Protein AF-A0A817VEC4-F1 (afdb_monomer_lite)

Foldseek 3Di:
DWFQFDVVRAIADCDQVVCCVVPVGRHHHDDPPTDTDDDDDDPDPPVPPPPPPPPPDDDPVVVVVVVVVVVVVVVVPDDDDDDDDDDDDDDD

Sequence (92 aa):
MPFFVHQYSCWSSISPKYTHHLTGLNCRQLECGDLIIAIIEKKIDQSKINIQPNYSQRSPTKCLVERYMNEKISSSKDNIMSKNKRFKIYNE

Radius of gyration: 30.84 Å; chains: 1; bounding box: 53×23×79 Å

pLDDT: mean 72.56, std 22.84, range [36.81, 98.19]

Structure (mmCIF, N/CA/C/O backbone):
data_AF-A0A817VEC4-F1
#
_entry.id   AF-A0A817VEC4-F1
#
loop_
_atom_site.group_PDB
_atom_site.id
_atom_site.type_symbol
_atom_site.label_atom_id
_atom_site.label_alt_id
_atom_site.label_comp_id
_atom_site.label_asym_id
_atom_site.label_entity_id
_atom_site.label_seq_id
_atom_site.pdbx_PDB_ins_code
_atom_site.Cartn_x
_atom_site.Cartn_y
_atom_site.Cartn_z
_atom_site.occupancy
_atom_site.B_iso_or_equiv
_atom_site.auth_seq_id
_atom_site.auth_comp_id
_atom_site.auth_asym_id
_atom_site.auth_atom_id
_atom_site.pdbx_PDB_model_num
ATOM 1 N N . MET A 1 1 ? 1.583 7.519 -6.501 1.00 85.00 1 MET A N 1
ATOM 2 C CA . MET A 1 1 ? 0.814 7.556 -5.235 1.00 85.00 1 MET A CA 1
ATOM 3 C C . MET A 1 1 ? 0.989 6.203 -4.547 1.00 85.00 1 MET A C 1
ATOM 5 O O . MET A 1 1 ? 0.685 5.199 -5.191 1.00 85.00 1 MET A O 1
ATOM 9 N N . PRO A 1 2 ? 1.595 6.153 -3.347 1.00 96.44 2 PRO A N 1
ATOM 10 C CA . PRO A 1 2 ? 1.817 4.920 -2.585 1.00 96.44 2 PRO A CA 1
ATOM 11 C C . PRO A 1 2 ? 0.586 4.526 -1.751 1.00 96.44 2 PRO A C 1
ATOM 13 O O . PRO A 1 2 ? -0.128 5.393 -1.253 1.00 96.44 2 PRO A O 1
ATOM 16 N N . PHE A 1 3 ? 0.379 3.224 -1.559 1.00 97.56 3 PHE A N 1
ATOM 17 C CA . PHE A 1 3 ? -0.666 2.629 -0.721 1.00 97.56 3 PHE A CA 1
ATOM 18 C C . PHE A 1 3 ? -0.048 1.579 0.200 1.00 97.56 3 PHE A C 1
ATOM 20 O O . PHE A 1 3 ? 0.882 0.889 -0.213 1.00 97.56 3 PHE A O 1
ATOM 27 N N . PHE A 1 4 ? -0.542 1.435 1.429 1.00 97.38 4 PHE A N 1
ATOM 28 C CA . PHE A 1 4 ? -0.089 0.364 2.318 1.00 97.38 4 PHE A CA 1
ATOM 29 C C . PHE A 1 4 ? -0.987 -0.862 2.136 1.00 97.38 4 PHE A C 1
ATOM 31 O O . PHE A 1 4 ? -2.190 -0.783 2.395 1.00 97.38 4 PHE A O 1
ATOM 38 N N . VAL A 1 5 ? -0.420 -1.972 1.661 1.00 97.62 5 VAL A N 1
ATOM 39 C CA . VAL A 1 5 ? -1.169 -3.195 1.333 1.00 97.62 5 VAL A CA 1
ATOM 40 C C . VAL A 1 5 ? -1.040 -4.209 2.466 1.00 97.62 5 VAL A C 1
ATOM 42 O O . VAL A 1 5 ? 0.067 -4.560 2.875 1.00 97.62 5 VAL A O 1
ATOM 45 N N . HIS A 1 6 ? -2.181 -4.689 2.966 1.00 96.44 6 HIS A N 1
ATOM 46 C CA . HIS A 1 6 ? -2.270 -5.553 4.141 1.00 96.44 6 HIS A CA 1
ATOM 47 C C . HIS A 1 6 ? -1.573 -6.899 3.945 1.00 96.44 6 HIS A C 1
ATOM 49 O O . HIS A 1 6 ? -0.802 -7.309 4.805 1.00 96.44 6 HIS A O 1
ATOM 55 N N . GLN A 1 7 ? -1.815 -7.574 2.815 1.00 95.94 7 GLN A N 1
ATOM 56 C CA . GLN A 1 7 ? -1.322 -8.936 2.575 1.00 95.94 7 GLN A CA 1
ATOM 57 C C . GLN A 1 7 ? 0.208 -9.022 2.577 1.00 95.94 7 GLN A C 1
ATOM 59 O O . GLN A 1 7 ? 0.775 -10.058 2.917 1.00 95.94 7 GLN A O 1
ATOM 64 N N . TYR A 1 8 ? 0.875 -7.937 2.185 1.00 94.75 8 TYR A N 1
ATOM 65 C CA . TYR A 1 8 ? 2.328 -7.881 2.049 1.00 94.75 8 TYR A CA 1
ATOM 66 C C . TYR A 1 8 ? 3.007 -7.075 3.153 1.00 94.75 8 TYR A C 1
ATOM 68 O O . TYR A 1 8 ? 4.235 -7.060 3.210 1.00 94.75 8 TYR A O 1
ATOM 76 N N . SER A 1 9 ? 2.231 -6.388 3.999 1.00 94.56 9 SER A N 1
ATOM 77 C CA . SER A 1 9 ? 2.732 -5.469 5.025 1.00 94.56 9 SER A CA 1
ATOM 78 C C . SER A 1 9 ? 3.769 -4.479 4.477 1.00 94.56 9 SER A C 1
ATOM 80 O O . SER A 1 9 ? 4.785 -4.204 5.116 1.00 94.56 9 SER A O 1
ATOM 82 N N . CYS A 1 10 ? 3.541 -3.964 3.265 1.00 96.69 10 CYS A N 1
ATOM 83 C CA . CYS A 1 10 ? 4.476 -3.074 2.583 1.00 96.69 10 CYS A CA 1
ATOM 84 C C . CYS A 1 10 ? 3.767 -1.982 1.775 1.00 96.69 10 CYS A C 1
ATOM 86 O O . CYS A 1 10 ? 2.563 -2.040 1.516 1.00 96.69 10 CYS A O 1
ATOM 88 N N . TRP A 1 11 ? 4.544 -0.988 1.342 1.00 97.75 11 TRP A N 1
ATOM 89 C CA . TRP A 1 11 ? 4.087 0.014 0.385 1.00 97.75 11 TRP A CA 1
ATOM 90 C C . TRP A 1 11 ? 3.987 -0.589 -1.021 1.00 97.75 11 TRP A C 1
ATOM 92 O O . TRP A 1 11 ? 4.898 -1.287 -1.472 1.00 97.75 11 TRP A O 1
ATOM 102 N N . SER A 1 12 ? 2.911 -0.271 -1.732 1.00 98.19 12 SER A N 1
ATOM 103 C CA . SER A 1 12 ? 2.689 -0.620 -3.135 1.00 98.19 12 SER A CA 1
ATOM 104 C C . SER A 1 12 ? 2.278 0.610 -3.939 1.00 98.19 12 SER A C 1
ATOM 106 O O . SER A 1 12 ? 1.691 1.558 -3.416 1.00 98.19 12 SER A O 1
ATOM 108 N N . SER A 1 13 ? 2.593 0.623 -5.232 1.00 98.12 13 SER A N 1
ATOM 109 C CA . SER A 1 13 ? 2.172 1.684 -6.143 1.00 98.12 13 SER A CA 1
ATOM 110 C C . SER A 1 13 ? 1.977 1.169 -7.564 1.00 98.12 13 SER A C 1
ATOM 112 O O . SER A 1 13 ? 2.659 0.247 -7.997 1.00 98.12 13 SER A O 1
ATOM 114 N N . ILE A 1 14 ? 1.087 1.820 -8.318 1.00 97.62 14 ILE A N 1
ATOM 115 C CA . ILE A 1 14 ? 0.878 1.561 -9.752 1.00 97.62 14 ILE A CA 1
ATOM 116 C C . ILE A 1 14 ? 2.157 1.843 -10.559 1.00 97.62 14 ILE A C 1
ATOM 118 O O . ILE A 1 14 ? 2.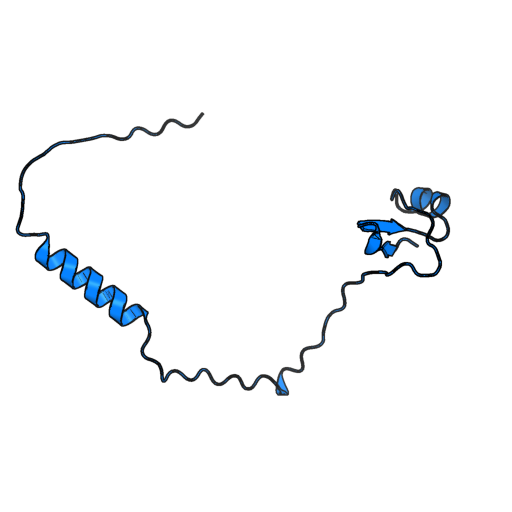407 1.191 -11.567 1.00 97.62 14 ILE A O 1
ATOM 122 N N . SER A 1 15 ? 2.985 2.795 -10.112 1.00 97.62 15 SER A N 1
ATOM 123 C CA . SER A 1 15 ? 4.296 3.070 -10.709 1.00 97.62 15 SER A CA 1
ATOM 124 C C . SER A 1 15 ? 5.361 3.171 -9.613 1.00 97.62 15 SER A C 1
ATOM 126 O O . SER A 1 15 ? 5.591 4.260 -9.070 1.00 97.62 15 SER A O 1
ATOM 128 N N . PRO A 1 16 ? 5.998 2.042 -9.242 1.00 97.69 16 PRO A N 1
ATOM 129 C CA . PRO A 1 16 ? 6.975 1.991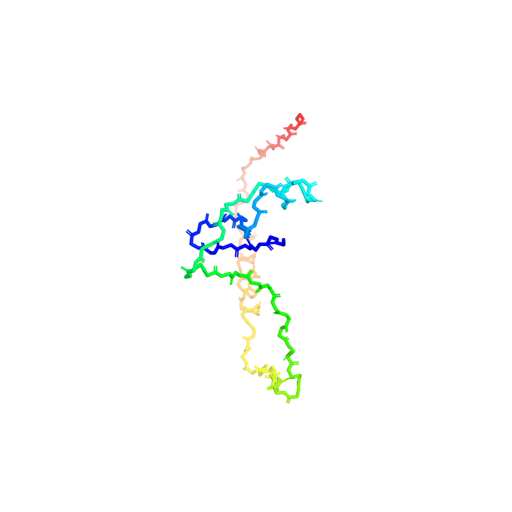 -8.157 1.00 97.69 16 PRO A CA 1
ATOM 130 C C . PRO A 1 16 ? 8.187 2.887 -8.391 1.00 97.69 16 PRO A C 1
ATOM 132 O O . PRO A 1 16 ? 8.573 3.630 -7.496 1.00 97.69 16 PRO A O 1
ATOM 135 N N . LYS A 1 17 ? 8.743 2.882 -9.611 1.00 97.81 17 LYS A N 1
ATOM 136 C CA . LYS A 1 17 ? 9.912 3.705 -9.968 1.00 97.81 17 LYS A CA 1
ATOM 137 C C . LYS A 1 17 ? 9.613 5.198 -9.844 1.00 97.81 17 LYS A C 1
ATOM 139 O O . LYS A 1 17 ? 10.383 5.933 -9.235 1.00 97.81 17 LYS A O 1
ATOM 144 N N . TYR A 1 18 ? 8.478 5.634 -10.390 1.00 97.88 18 TYR A N 1
ATOM 145 C CA . TYR A 1 18 ? 8.064 7.034 -10.317 1.00 97.88 18 TYR A CA 1
ATOM 146 C C . TYR A 1 18 ? 7.760 7.459 -8.877 1.00 97.88 18 TYR A C 1
ATOM 148 O O . TYR A 1 18 ? 8.177 8.526 -8.439 1.00 97.88 18 TYR A O 1
ATOM 156 N N . THR A 1 19 ? 7.084 6.600 -8.108 1.00 97.94 19 THR A N 1
ATOM 157 C CA . THR A 1 19 ? 6.790 6.882 -6.698 1.00 97.94 19 THR A CA 1
ATOM 158 C C . THR A 1 19 ? 8.066 6.942 -5.863 1.00 97.94 19 THR A C 1
ATOM 160 O O . THR A 1 19 ? 8.199 7.864 -5.070 1.00 97.94 19 THR A O 1
ATOM 163 N N . HIS A 1 20 ? 9.037 6.056 -6.096 1.00 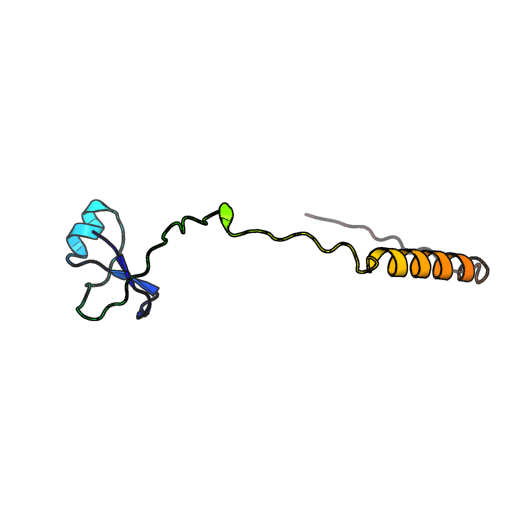97.81 20 HIS A N 1
ATOM 164 C CA . HIS A 1 20 ? 10.341 6.120 -5.439 1.00 97.81 20 HIS A CA 1
ATOM 165 C C . HIS A 1 20 ? 11.074 7.430 -5.748 1.00 97.81 20 HIS A C 1
ATOM 167 O O . HIS A 1 20 ? 11.564 8.082 -4.834 1.00 97.81 20 HIS A O 1
ATOM 173 N N . HIS A 1 21 ? 11.081 7.867 -7.011 1.00 98.00 21 HIS A N 1
ATOM 174 C CA . HIS A 1 21 ? 11.680 9.148 -7.390 1.00 98.00 21 HIS A CA 1
ATOM 175 C C . HIS A 1 21 ? 11.016 10.347 -6.685 1.00 98.00 21 HIS A C 1
ATOM 177 O O . HIS A 1 21 ? 11.688 11.320 -6.364 1.00 98.00 21 HIS A O 1
ATOM 183 N N . LEU A 1 22 ? 9.702 10.296 -6.440 1.00 97.88 22 LEU A N 1
ATOM 184 C CA . LEU A 1 22 ? 8.965 11.393 -5.803 1.00 97.88 22 LEU A CA 1
ATOM 185 C C . LEU A 1 22 ? 9.007 11.385 -4.272 1.00 97.88 22 LEU A C 1
ATOM 187 O O . LEU A 1 22 ? 9.042 12.450 -3.665 1.00 97.88 22 LEU A O 1
ATOM 191 N N . THR A 1 23 ? 8.923 10.212 -3.642 1.00 97.19 23 THR A N 1
ATOM 192 C CA . THR A 1 23 ? 8.726 10.087 -2.186 1.00 97.19 23 THR A CA 1
ATOM 193 C C . THR A 1 23 ? 9.870 9.375 -1.470 1.00 97.19 23 THR A C 1
ATOM 195 O O . THR A 1 23 ? 9.865 9.309 -0.244 1.00 97.19 23 THR A O 1
ATOM 198 N N . GLY A 1 24 ? 10.817 8.788 -2.206 1.00 97.44 24 GLY A N 1
ATOM 199 C CA . GLY A 1 24 ? 11.876 7.930 -1.667 1.00 97.44 24 GLY A CA 1
ATOM 200 C C . GLY A 1 24 ? 11.395 6.552 -1.196 1.00 97.44 24 GLY A C 1
ATOM 201 O O . GLY A 1 24 ? 12.203 5.733 -0.763 1.00 97.44 24 GLY A O 1
ATOM 202 N N . LEU A 1 25 ? 10.093 6.252 -1.282 1.00 96.88 25 LEU A N 1
ATOM 203 C CA . LEU A 1 25 ? 9.548 4.987 -0.792 1.00 96.88 25 LEU A CA 1
ATOM 204 C C . LEU A 1 25 ? 9.795 3.855 -1.786 1.00 96.88 25 LEU A C 1
ATOM 206 O O . LEU A 1 25 ? 9.391 3.919 -2.949 1.00 96.88 25 LEU A O 1
ATOM 210 N N . ASN A 1 26 ? 10.396 2.772 -1.301 1.00 97.00 26 ASN A N 1
ATOM 211 C CA . ASN A 1 26 ? 10.445 1.513 -2.034 1.00 97.00 26 ASN A CA 1
ATOM 212 C C . ASN A 1 26 ? 9.061 0.864 -2.002 1.00 97.00 26 ASN A C 1
ATOM 214 O O . ASN A 1 26 ? 8.569 0.484 -0.940 1.00 97.00 26 ASN A O 1
ATOM 218 N N . CYS A 1 27 ? 8.439 0.761 -3.174 1.00 97.62 27 CYS A N 1
ATOM 219 C CA . CYS A 1 27 ? 7.105 0.198 -3.334 1.00 97.62 27 CYS A CA 1
ATOM 220 C C . CYS A 1 27 ? 7.158 -1.087 -4.168 1.00 97.62 27 CYS A C 1
ATOM 222 O O . CYS A 1 27 ? 7.952 -1.186 -5.104 1.00 97.62 27 CYS A O 1
ATOM 224 N N . ARG A 1 28 ? 6.270 -2.044 -3.888 1.00 97.38 28 ARG A N 1
ATOM 225 C CA . ARG A 1 28 ? 5.932 -3.112 -4.844 1.00 97.38 28 ARG A CA 1
ATOM 226 C C . ARG A 1 28 ? 4.982 -2.583 -5.919 1.00 97.38 28 ARG A C 1
ATOM 228 O O . ARG A 1 28 ? 4.389 -1.513 -5.764 1.00 97.38 28 ARG A O 1
ATOM 235 N N . GLN A 1 29 ? 4.847 -3.327 -7.012 1.00 98.00 29 GLN A N 1
ATOM 236 C CA . GLN A 1 29 ? 3.790 -3.086 -7.990 1.00 98.00 29 GLN A CA 1
ATOM 237 C C . GLN A 1 29 ? 2.434 -3.346 -7.319 1.00 98.00 29 GLN A C 1
ATOM 239 O O . GLN A 1 29 ? 2.269 -4.374 -6.675 1.00 98.00 29 GLN A O 1
ATOM 244 N N . LEU A 1 30 ? 1.506 -2.395 -7.422 1.00 97.69 30 LEU A N 1
ATOM 245 C CA . LEU A 1 30 ? 0.128 -2.571 -6.955 1.00 97.69 30 LEU A CA 1
ATOM 246 C C . LEU A 1 30 ? -0.648 -3.414 -7.974 1.00 97.69 30 LEU A C 1
ATOM 248 O O . LEU A 1 30 ? -0.618 -3.092 -9.166 1.00 97.69 30 LEU A O 1
ATOM 252 N N . GLU A 1 31 ? -1.355 -4.440 -7.505 1.00 97.38 31 GLU A N 1
ATOM 253 C CA . GLU A 1 31 ? -2.119 -5.368 -8.342 1.00 97.38 31 GLU A CA 1
ATOM 254 C C . GLU A 1 31 ? -3.619 -5.365 -8.004 1.00 97.38 31 GLU A C 1
ATOM 256 O O . GLU A 1 31 ? -4.068 -4.882 -6.961 1.00 97.38 31 GLU A O 1
ATOM 261 N N . CYS A 1 32 ? -4.433 -5.886 -8.927 1.00 97.06 32 CYS A N 1
ATOM 262 C CA . CYS A 1 32 ? -5.866 -6.046 -8.688 1.00 97.06 32 CYS A CA 1
ATOM 263 C C . CYS A 1 32 ? -6.097 -7.125 -7.621 1.00 97.06 32 CYS A C 1
ATOM 265 O O . CYS A 1 32 ? -5.654 -8.257 -7.785 1.00 97.06 32 CYS A O 1
ATOM 267 N N . GLY A 1 33 ? -6.835 -6.785 -6.562 1.00 97.06 33 GLY A N 1
ATOM 268 C CA . GLY A 1 33 ? -7.090 -7.678 -5.423 1.00 97.06 33 GLY A CA 1
ATOM 269 C C . GLY A 1 33 ? -6.285 -7.336 -4.165 1.00 97.06 33 GLY A C 1
ATOM 270 O O . GLY A 1 33 ? -6.585 -7.862 -3.091 1.00 97.06 33 GLY A O 1
ATOM 271 N N . ASP A 1 34 ? -5.326 -6.412 -4.263 1.00 97.62 34 ASP A N 1
ATOM 272 C CA . ASP A 1 34 ? -4.597 -5.897 -3.105 1.00 97.62 34 ASP A CA 1
ATOM 273 C C . ASP A 1 34 ? -5.541 -5.186 -2.125 1.00 97.62 34 ASP A C 1
ATOM 275 O O . ASP A 1 34 ? -6.348 -4.333 -2.506 1.00 97.62 34 ASP A O 1
ATOM 279 N N . LEU A 1 35 ? -5.431 -5.522 -0.835 1.00 97.31 35 LEU A N 1
ATOM 280 C CA . LEU A 1 35 ? -6.243 -4.921 0.220 1.00 97.31 35 LEU A CA 1
ATOM 281 C C . LEU A 1 35 ? -5.474 -3.761 0.844 1.00 97.31 35 LEU A C 1
ATOM 283 O O . LEU A 1 35 ? -4.483 -3.958 1.545 1.00 97.31 35 LEU A O 1
ATOM 287 N N . ILE A 1 36 ? -5.952 -2.544 0.609 1.00 96.56 36 ILE A N 1
ATOM 288 C CA . ILE A 1 36 ? -5.311 -1.321 1.091 1.00 96.56 36 ILE A CA 1
ATOM 289 C C . ILE A 1 36 ? -5.838 -0.961 2.482 1.00 96.56 36 ILE A C 1
ATOM 291 O O . ILE A 1 36 ? -7.045 -0.981 2.723 1.00 96.56 36 ILE A O 1
ATOM 295 N N . ILE A 1 37 ? -4.934 -0.580 3.386 1.00 94.19 37 ILE A N 1
ATOM 296 C CA . ILE A 1 37 ? -5.282 -0.061 4.712 1.00 94.19 37 ILE A CA 1
ATOM 297 C C . ILE A 1 37 ? -5.183 1.463 4.700 1.00 94.19 37 ILE A C 1
ATOM 299 O O . ILE A 1 37 ? -4.186 2.032 4.254 1.00 94.19 37 ILE A O 1
ATOM 303 N N . ALA A 1 38 ? -6.198 2.120 5.255 1.00 91.81 38 ALA A N 1
ATOM 304 C CA . ALA A 1 38 ? -6.184 3.546 5.543 1.00 91.81 38 ALA A CA 1
ATOM 305 C C . ALA A 1 38 ? -6.722 3.795 6.955 1.00 91.81 38 ALA A C 1
ATOM 307 O O . ALA A 1 38 ? -7.649 3.122 7.408 1.00 91.81 38 ALA A O 1
ATOM 308 N N . ILE A 1 39 ? -6.142 4.773 7.649 1.00 89.81 39 ILE A N 1
ATOM 309 C CA . ILE A 1 39 ? -6.672 5.253 8.924 1.00 89.81 39 ILE A CA 1
ATOM 310 C C . ILE A 1 39 ? -7.785 6.247 8.601 1.00 89.81 39 ILE A C 1
ATOM 312 O O . ILE A 1 39 ? -7.564 7.212 7.873 1.00 89.81 39 ILE A O 1
ATOM 316 N N . ILE A 1 40 ? -8.980 6.001 9.132 1.00 90.38 40 ILE A N 1
ATOM 317 C CA . ILE A 1 40 ? -10.143 6.872 8.955 1.00 90.38 40 ILE A CA 1
ATOM 318 C C . ILE A 1 40 ? -10.587 7.338 10.338 1.00 90.38 40 ILE A C 1
ATOM 320 O O . ILE A 1 40 ? -10.805 6.522 11.236 1.00 90.38 40 ILE A O 1
ATOM 324 N N . GLU A 1 41 ? -10.748 8.648 10.513 1.00 89.12 41 GLU A N 1
ATOM 325 C CA . GLU A 1 41 ? -11.343 9.196 11.727 1.00 89.12 41 GLU A CA 1
ATOM 326 C C . GLU A 1 41 ? -12.826 8.831 11.790 1.00 89.12 41 GLU A C 1
ATOM 328 O O . GLU A 1 41 ? -13.638 9.229 10.950 1.00 89.12 41 GLU A O 1
ATOM 333 N N . LYS A 1 42 ? -13.206 8.074 12.818 1.00 86.25 42 LYS A N 1
ATOM 334 C CA . LYS A 1 42 ? -14.613 7.802 13.086 1.00 86.25 42 LYS A CA 1
ATOM 335 C C . LYS A 1 42 ? -15.199 8.999 13.829 1.00 86.25 42 LYS A C 1
ATOM 337 O O . LYS A 1 42 ? -14.852 9.235 14.983 1.00 86.25 42 LYS A O 1
ATOM 342 N N . LYS A 1 43 ? -16.127 9.727 13.200 1.00 82.81 43 LYS A N 1
ATOM 343 C CA . LYS A 1 43 ? -16.950 10.717 13.909 1.00 82.81 43 LYS A CA 1
ATOM 344 C C . LYS A 1 43 ? -17.819 9.978 14.926 1.00 82.81 43 LYS A C 1
ATOM 346 O O . LYS A 1 43 ? -18.769 9.288 14.559 1.00 82.81 43 LYS A O 1
ATOM 351 N N . ILE A 1 44 ? -17.450 10.067 16.198 1.00 79.12 44 ILE A N 1
ATOM 352 C CA . ILE A 1 44 ? -18.242 9.524 17.298 1.00 79.12 44 ILE A CA 1
ATOM 353 C C . ILE A 1 44 ? -19.343 10.537 17.601 1.00 79.12 44 ILE A C 1
ATOM 355 O O . ILE A 1 44 ? -19.069 11.665 18.001 1.00 79.12 44 ILE A O 1
ATOM 359 N N . ASP A 1 45 ? -20.589 10.129 17.393 1.00 76.75 45 ASP A N 1
ATOM 360 C CA . ASP A 1 45 ? -21.756 10.914 17.774 1.00 76.75 45 ASP A CA 1
ATOM 361 C C . ASP A 1 45 ? -21.907 10.884 19.303 1.00 76.75 45 ASP A C 1
ATOM 363 O O . ASP A 1 45 ? -22.397 9.911 19.884 1.00 76.75 45 ASP A O 1
ATOM 367 N N . GLN A 1 46 ? -21.427 11.943 19.961 1.00 65.00 46 GLN A N 1
ATOM 368 C CA . GLN A 1 46 ? -21.443 12.085 21.420 1.00 65.00 46 GLN A CA 1
ATOM 369 C C . GLN A 1 46 ? -22.865 12.060 22.003 1.00 65.00 46 GLN A C 1
ATOM 371 O O . GLN A 1 46 ? -23.024 11.734 23.176 1.00 65.00 46 GLN A O 1
ATOM 376 N N . SER A 1 47 ? -23.906 12.306 21.194 1.00 71.12 47 SER A N 1
ATOM 377 C CA . SER A 1 47 ? -25.305 12.232 21.638 1.00 71.12 47 SER A CA 1
ATOM 378 C C . SER A 1 47 ? -25.766 10.812 22.005 1.00 71.12 47 SER A C 1
ATOM 380 O O . SER A 1 47 ? -26.780 10.649 22.682 1.00 71.12 47 SER A O 1
ATOM 382 N N . LYS A 1 48 ? -25.014 9.774 21.606 1.00 65.44 48 LYS A N 1
ATOM 383 C CA . LYS A 1 48 ? -25.333 8.357 21.869 1.00 65.44 48 LYS A CA 1
ATOM 384 C C . LYS A 1 48 ? -24.544 7.746 23.028 1.00 65.44 48 LYS A C 1
ATOM 386 O O . LYS A 1 48 ? -24.805 6.604 23.401 1.00 65.44 48 LYS A O 1
ATOM 391 N N . ILE A 1 49 ? -23.597 8.478 23.616 1.00 62.50 49 ILE A N 1
ATOM 392 C CA . ILE A 1 49 ? -22.793 7.996 24.748 1.00 62.50 49 ILE A CA 1
ATOM 393 C C . ILE A 1 49 ? -23.458 8.461 26.044 1.00 62.50 49 ILE A C 1
ATOM 395 O O . ILE A 1 49 ? -22.993 9.375 26.713 1.00 62.50 49 ILE A O 1
ATOM 399 N N . ASN A 1 50 ? -24.571 7.822 26.406 1.00 55.12 50 ASN A N 1
ATOM 400 C CA . ASN A 1 50 ? -25.181 7.988 27.726 1.00 55.12 50 ASN A CA 1
ATOM 401 C C . ASN A 1 50 ? -24.653 6.886 28.659 1.00 55.12 50 ASN A C 1
ATOM 403 O O . ASN A 1 50 ? -25.374 5.973 29.056 1.00 55.12 50 ASN A O 1
ATOM 407 N N . ILE A 1 51 ? -23.348 6.919 28.947 1.00 63.09 51 ILE A N 1
ATOM 408 C CA . ILE A 1 51 ? -22.760 6.065 29.983 1.00 63.09 51 ILE A CA 1
ATOM 409 C C . ILE A 1 51 ? -22.973 6.808 31.300 1.00 63.09 51 ILE A C 1
ATOM 411 O O . ILE A 1 51 ? -22.129 7.599 31.710 1.00 63.09 51 ILE A O 1
ATOM 415 N N . GLN A 1 52 ? -24.118 6.591 31.953 1.00 54.16 52 GLN A N 1
ATOM 416 C CA . GLN A 1 52 ? -24.219 6.928 33.370 1.00 54.16 52 GLN A CA 1
ATOM 417 C C . GLN A 1 52 ? -23.273 5.987 34.125 1.00 54.16 52 GLN A C 1
ATOM 419 O O . GLN A 1 52 ? -23.477 4.769 34.080 1.00 54.16 52 GLN A O 1
ATOM 424 N N . PRO A 1 53 ? -22.230 6.493 34.804 1.00 49.53 53 PRO A N 1
ATOM 425 C CA . PRO A 1 53 ? -21.449 5.654 35.691 1.00 49.53 53 PRO A CA 1
ATOM 426 C C . PRO A 1 53 ? -22.372 5.204 36.828 1.00 49.53 53 PRO A C 1
ATOM 428 O O . PRO A 1 53 ? -22.755 5.988 37.696 1.00 49.53 53 PRO A O 1
ATOM 431 N N . ASN A 1 54 ? -22.771 3.933 36.803 1.00 55.47 54 ASN A N 1
ATOM 432 C CA . ASN A 1 54 ? -23.545 3.333 37.876 1.00 55.47 54 ASN A CA 1
ATOM 433 C C . ASN A 1 54 ? -22.596 3.089 39.058 1.00 55.47 54 ASN A C 1
ATOM 435 O O . ASN A 1 54 ? -22.060 1.997 39.240 1.00 55.47 54 ASN A O 1
ATOM 439 N N . TYR A 1 55 ? -22.347 4.133 39.850 1.00 52.84 55 TYR A N 1
ATOM 440 C CA . TYR A 1 55 ? -21.630 4.052 41.123 1.00 52.84 55 TYR A CA 1
ATOM 441 C C . TYR A 1 55 ? -22.497 3.353 42.191 1.00 52.84 55 TYR A C 1
ATOM 443 O O . TYR A 1 55 ? -22.727 3.895 43.266 1.00 52.84 55 TYR A O 1
ATOM 451 N N . SER A 1 56 ? -23.017 2.157 41.908 1.00 57.59 56 SER A N 1
ATOM 452 C CA . SER A 1 56 ? -23.708 1.318 42.901 1.00 57.59 56 SER A CA 1
ATOM 453 C C . SER A 1 56 ? -22.917 0.071 43.302 1.00 57.59 56 SER A C 1
ATOM 455 O O . SER A 1 56 ? -23.322 -0.647 44.214 1.00 57.59 56 SER A O 1
ATOM 457 N N . GLN A 1 57 ? -21.737 -0.164 42.724 1.00 55.22 57 GLN A N 1
ATOM 458 C CA . GLN A 1 57 ? -20.834 -1.213 43.191 1.00 55.22 57 GLN A CA 1
ATOM 459 C C . GLN A 1 57 ? -19.732 -0.615 44.067 1.00 55.22 57 GLN A C 1
ATOM 461 O O . GLN A 1 57 ? -18.907 0.179 43.618 1.00 55.22 57 GLN A O 1
ATOM 466 N N . ARG A 1 58 ? -19.755 -0.994 45.353 1.00 53.97 58 ARG A N 1
ATOM 467 C CA . ARG A 1 58 ? -18.709 -0.708 46.347 1.00 53.97 58 ARG A CA 1
ATOM 468 C C . ARG A 1 58 ? -17.332 -0.889 45.708 1.00 53.97 58 ARG A C 1
ATOM 470 O O . ARG A 1 58 ? -17.042 -1.951 45.163 1.00 53.97 58 ARG A O 1
ATOM 477 N N . SER A 1 59 ? -16.497 0.144 45.782 1.00 50.66 59 SER A N 1
ATOM 478 C CA . SER A 1 59 ? -15.176 0.112 45.165 1.00 50.66 59 SER A CA 1
ATOM 479 C C . SER A 1 59 ? -14.328 -1.039 45.742 1.00 50.66 59 SER A C 1
ATOM 481 O O . SER A 1 59 ? -14.251 -1.187 46.968 1.00 50.66 59 SER A O 1
ATOM 483 N N . PRO A 1 60 ? -13.636 -1.827 44.896 1.00 54.00 60 PRO A N 1
ATOM 484 C CA . PRO A 1 60 ? -12.678 -2.845 45.348 1.00 54.00 60 PRO A CA 1
ATOM 485 C C . PRO A 1 60 ? -11.573 -2.254 46.239 1.00 54.00 60 PRO A C 1
ATOM 487 O O . PRO A 1 60 ? -10.978 -2.939 47.070 1.00 54.00 60 PRO A O 1
ATOM 490 N N . THR A 1 61 ? -11.328 -0.950 46.097 1.00 53.94 61 THR A N 1
ATOM 491 C CA . THR A 1 61 ? -10.309 -0.184 46.811 1.00 53.94 61 THR A CA 1
ATOM 492 C C . THR A 1 61 ? -10.564 -0.093 48.313 1.00 53.94 61 THR A C 1
ATOM 494 O O . THR A 1 61 ? -9.602 -0.076 49.074 1.00 53.94 61 THR A O 1
ATOM 49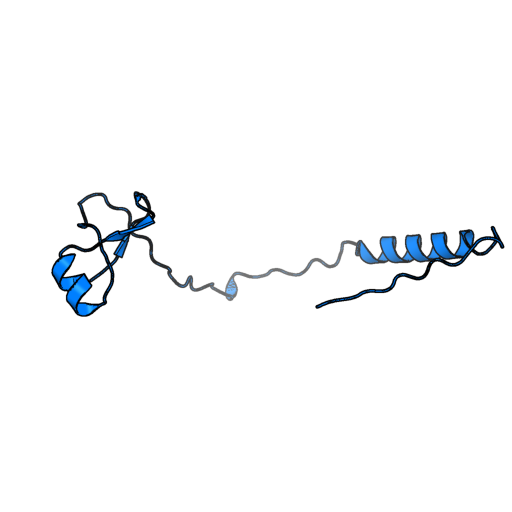7 N N . LYS A 1 62 ? -11.826 -0.099 48.776 1.00 53.12 62 LYS A N 1
ATOM 498 C CA . LYS A 1 62 ? -12.107 -0.112 50.225 1.00 53.12 62 LYS A CA 1
ATOM 499 C C . LYS A 1 62 ? -11.682 -1.429 50.885 1.00 53.12 62 LYS A C 1
ATOM 501 O O . LYS A 1 62 ? -11.110 -1.401 51.967 1.00 53.12 62 LYS A O 1
ATOM 506 N N . CYS A 1 63 ? -11.863 -2.561 50.201 1.00 53.56 63 CYS A N 1
ATOM 507 C CA . CYS A 1 63 ? -11.496 -3.877 50.735 1.00 53.56 63 CYS A CA 1
ATOM 508 C C . CYS A 1 63 ? -9.970 -4.073 50.821 1.00 53.56 63 CYS A C 1
ATOM 510 O O . CYS A 1 63 ? -9.470 -4.686 51.764 1.00 53.56 63 CYS A O 1
ATOM 512 N N . LEU A 1 64 ? -9.213 -3.513 49.869 1.00 54.50 64 LEU A N 1
ATOM 513 C CA . LEU A 1 64 ? -7.748 -3.600 49.871 1.00 54.50 64 LEU A CA 1
ATOM 514 C C . LEU A 1 64 ? -7.105 -2.758 50.984 1.00 54.50 64 LEU A C 1
ATOM 516 O O . LEU A 1 64 ? -6.151 -3.213 51.612 1.00 54.50 64 LEU A O 1
ATOM 520 N N . VAL A 1 65 ? -7.646 -1.568 51.272 1.00 58.03 65 VAL A N 1
ATOM 521 C CA . VAL A 1 65 ? -7.139 -0.711 52.360 1.00 58.03 65 VAL A CA 1
ATOM 522 C C . VAL A 1 65 ? -7.431 -1.325 53.732 1.00 58.03 65 VAL A C 1
ATOM 524 O O . VAL A 1 65 ? -6.555 -1.318 54.594 1.00 58.03 65 VAL A O 1
ATOM 527 N N . GLU A 1 66 ? -8.613 -1.918 53.929 1.00 57.41 66 GLU A N 1
ATOM 528 C CA . GLU A 1 66 ? -8.956 -2.601 55.185 1.00 57.41 66 GLU A CA 1
ATOM 529 C C . GLU A 1 66 ? -8.072 -3.833 55.446 1.00 57.41 66 GLU A C 1
ATOM 531 O O . GLU A 1 66 ? -7.617 -4.023 56.575 1.00 57.41 66 GLU A O 1
ATOM 536 N N . ARG A 1 67 ? -7.744 -4.634 54.418 1.00 55.75 67 ARG A N 1
ATOM 537 C CA . ARG A 1 67 ? -6.793 -5.755 54.572 1.00 55.75 67 ARG A CA 1
ATOM 538 C C . ARG A 1 67 ? -5.387 -5.280 54.932 1.00 55.75 67 ARG A C 1
ATOM 540 O O . ARG A 1 67 ? -4.794 -5.814 55.863 1.00 55.75 67 ARG A O 1
ATOM 547 N N . TYR A 1 68 ? -4.884 -4.251 54.251 1.00 56.00 68 TYR A N 1
ATOM 548 C CA . TYR A 1 68 ? -3.543 -3.719 54.506 1.00 56.00 68 TYR A CA 1
ATOM 549 C C . TYR A 1 68 ? -3.396 -3.127 55.918 1.00 56.00 68 TYR A C 1
ATOM 551 O O . TYR A 1 68 ? -2.356 -3.280 56.558 1.00 56.00 68 TYR A O 1
ATOM 559 N N . MET A 1 69 ? -4.443 -2.471 56.430 1.00 55.19 69 MET A N 1
ATOM 560 C CA . MET A 1 69 ? -4.449 -1.948 57.800 1.00 55.19 69 MET A CA 1
ATOM 561 C C . MET A 1 69 ? -4.499 -3.073 58.843 1.00 55.19 69 MET A C 1
ATOM 563 O O . MET A 1 69 ? -3.781 -3.004 59.839 1.00 55.19 69 MET A O 1
ATOM 567 N N . ASN A 1 70 ? -5.273 -4.134 58.600 1.00 55.25 70 ASN A N 1
ATOM 568 C CA . ASN A 1 70 ? -5.373 -5.264 59.528 1.00 55.25 70 ASN A CA 1
ATOM 569 C C . ASN A 1 70 ? -4.095 -6.120 59.576 1.00 55.25 70 ASN A C 1
ATOM 571 O O . ASN A 1 70 ? -3.706 -6.551 60.660 1.00 55.25 70 ASN A O 1
ATOM 575 N N . GLU A 1 71 ? -3.390 -6.303 58.454 1.00 56.03 71 GLU A N 1
ATOM 576 C CA . GLU A 1 71 ? -2.095 -7.009 58.432 1.00 56.03 71 GLU A CA 1
ATOM 577 C C . GLU A 1 71 ? -0.986 -6.235 59.164 1.00 56.03 71 GLU A C 1
ATOM 579 O O . GLU A 1 71 ? -0.139 -6.832 59.834 1.00 56.03 71 GLU A O 1
ATOM 584 N N . LYS A 1 72 ? -1.000 -4.897 59.108 1.00 54.09 72 LYS A N 1
ATOM 585 C CA . LYS A 1 72 ? -0.018 -4.073 59.832 1.00 54.09 72 LYS A CA 1
ATOM 586 C C . LYS A 1 72 ? -0.220 -4.055 61.345 1.00 54.09 72 LYS A C 1
ATOM 588 O O . LYS A 1 72 ? 0.755 -3.889 62.072 1.00 54.09 72 LYS A O 1
ATOM 593 N N . ILE A 1 73 ? -1.452 -4.221 61.823 1.00 52.94 73 ILE A N 1
ATOM 594 C CA . ILE A 1 73 ? -1.748 -4.253 63.264 1.00 52.94 73 ILE A CA 1
ATOM 595 C C . ILE A 1 73 ? -1.365 -5.614 63.872 1.00 52.94 73 ILE A C 1
ATOM 597 O O . ILE A 1 73 ? -0.975 -5.670 65.038 1.00 52.94 73 ILE A O 1
ATOM 601 N N . SER A 1 74 ? -1.403 -6.708 63.098 1.00 48.12 74 SER A N 1
ATOM 602 C CA . SER A 1 74 ? -0.971 -8.028 63.581 1.00 48.12 74 SER A CA 1
ATOM 603 C C . SER A 1 74 ? 0.545 -8.238 63.528 1.00 48.12 74 SER A C 1
ATOM 605 O O . SER A 1 74 ? 1.065 -9.011 64.325 1.00 48.12 74 SER A O 1
ATOM 607 N N . SER A 1 75 ? 1.280 -7.557 62.638 1.00 47.53 75 SER A N 1
ATOM 608 C CA . SER A 1 75 ? 2.733 -7.762 62.494 1.00 47.53 75 SER A CA 1
ATOM 609 C C . SER A 1 75 ? 3.596 -6.953 63.473 1.00 47.53 75 SER A C 1
ATOM 611 O O . SER A 1 75 ? 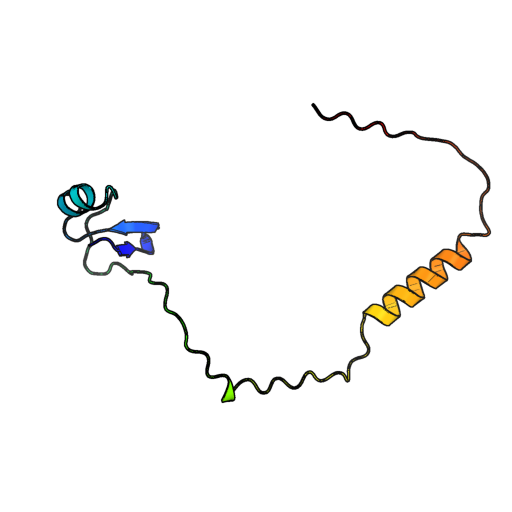4.815 -7.099 63.464 1.00 47.53 75 SER A O 1
ATOM 613 N N . SER A 1 76 ? 3.015 -6.070 64.291 1.00 49.25 76 SER A N 1
ATOM 614 C CA . SER A 1 76 ? 3.773 -5.188 65.193 1.00 49.25 76 SER A CA 1
ATOM 615 C C . SER A 1 76 ? 3.996 -5.758 66.598 1.00 49.25 76 SER A C 1
ATOM 617 O O . SER A 1 76 ? 4.458 -5.028 67.474 1.00 49.25 76 SER A O 1
ATOM 619 N N . LYS A 1 77 ? 3.659 -7.032 66.846 1.00 51.75 77 LYS A N 1
ATOM 620 C CA . LYS A 1 77 ? 3.918 -7.696 68.138 1.00 51.75 77 LYS A CA 1
ATOM 621 C C . LYS A 1 77 ? 4.910 -8.853 68.096 1.00 51.75 77 LYS A C 1
ATOM 623 O O . LYS A 1 77 ? 5.354 -9.250 69.168 1.00 51.75 77 LYS A O 1
ATOM 628 N N . ASP A 1 78 ? 5.358 -9.282 66.918 1.00 48.19 78 ASP A N 1
ATOM 629 C CA . ASP A 1 78 ? 6.309 -10.387 66.818 1.00 48.19 78 ASP A CA 1
ATOM 630 C C . ASP A 1 78 ? 7.635 -9.957 66.174 1.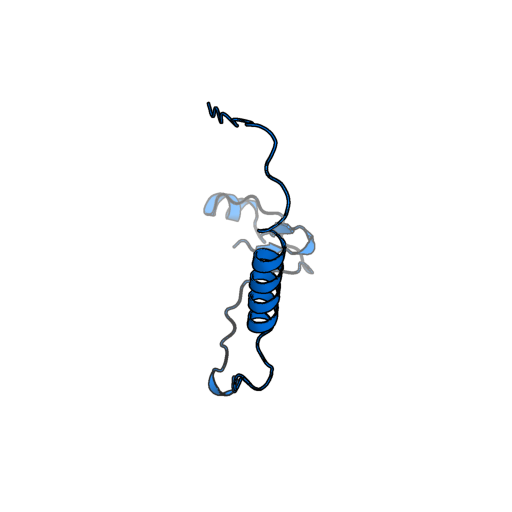00 48.19 78 ASP A C 1
ATOM 632 O O . ASP A 1 78 ? 7.697 -9.494 65.039 1.00 48.19 78 ASP A O 1
ATOM 636 N N . ASN A 1 79 ? 8.707 -10.196 66.930 1.00 39.88 79 ASN A N 1
ATOM 637 C CA . ASN A 1 79 ? 10.107 -10.290 66.515 1.00 39.88 79 ASN A CA 1
ATOM 638 C C . ASN A 1 79 ? 10.894 -9.007 66.204 1.00 39.88 79 ASN A C 1
ATOM 640 O O . ASN A 1 79 ? 11.282 -8.679 65.085 1.00 39.88 79 ASN A O 1
ATOM 644 N N . ILE A 1 80 ? 11.336 -8.417 67.315 1.00 48.66 80 ILE A N 1
ATOM 645 C CA . ILE A 1 80 ? 12.765 -8.217 67.604 1.00 48.66 80 ILE A CA 1
ATOM 646 C C . ILE A 1 80 ? 13.632 -9.332 66.972 1.00 48.66 80 ILE A C 1
ATOM 648 O O . ILE A 1 80 ? 13.290 -10.503 67.058 1.00 48.66 80 ILE A O 1
ATOM 652 N N . MET A 1 81 ? 14.799 -8.932 66.451 1.00 37.25 81 MET A N 1
ATOM 653 C CA . MET A 1 81 ? 15.918 -9.715 65.893 1.00 37.25 81 MET A CA 1
ATOM 654 C C . MET A 1 81 ? 15.983 -9.898 64.367 1.00 37.25 81 MET A C 1
ATOM 656 O O . MET A 1 81 ? 15.246 -10.660 63.760 1.00 37.25 81 MET A O 1
ATOM 660 N N . SER A 1 82 ? 17.069 -9.324 63.827 1.00 36.81 82 SER A N 1
ATOM 661 C CA . SER A 1 82 ? 17.935 -9.857 62.761 1.00 36.81 82 SER A CA 1
ATOM 662 C C . SER A 1 82 ? 18.098 -8.989 61.502 1.00 36.81 82 SER A C 1
ATOM 664 O O . SER A 1 82 ? 17.467 -9.198 60.474 1.00 36.81 82 SER A O 1
ATOM 666 N N . LYS A 1 83 ? 19.133 -8.141 61.587 1.00 41.84 83 LYS A N 1
ATOM 667 C CA . LYS A 1 83 ? 20.227 -7.977 60.607 1.00 41.84 83 LYS A CA 1
ATOM 668 C C . LYS A 1 83 ? 19.912 -7.326 59.249 1.00 41.84 83 LYS A C 1
ATOM 670 O O . LYS A 1 83 ? 19.543 -7.972 58.278 1.00 41.84 83 LYS A O 1
ATOM 675 N N . ASN A 1 84 ? 20.297 -6.049 59.183 1.00 42.56 84 ASN A N 1
ATOM 676 C CA . ASN A 1 84 ? 21.155 -5.431 58.162 1.00 42.56 84 ASN A CA 1
ATOM 677 C C . ASN A 1 84 ? 21.415 -6.249 56.882 1.00 42.56 84 ASN A C 1
ATOM 679 O O . ASN A 1 84 ? 22.271 -7.137 56.877 1.00 42.56 84 ASN A O 1
ATOM 683 N N . LYS A 1 85 ? 20.851 -5.805 55.752 1.00 41.84 85 LYS A N 1
ATOM 684 C CA . LYS A 1 85 ? 21.517 -5.951 54.451 1.00 41.84 85 LYS A CA 1
ATOM 685 C C . LYS A 1 85 ? 21.294 -4.728 53.558 1.00 41.84 85 LYS A C 1
ATOM 687 O O . LYS A 1 85 ? 20.207 -4.442 53.076 1.00 41.84 85 LYS A O 1
ATOM 692 N N . ARG A 1 86 ? 22.405 -4.012 53.410 1.00 38.34 86 ARG A N 1
ATOM 693 C CA . ARG A 1 86 ? 22.720 -2.884 52.531 1.00 38.34 86 ARG A CA 1
ATOM 694 C C . ARG A 1 86 ? 22.587 -3.342 51.071 1.00 38.34 86 ARG A C 1
ATOM 696 O O . ARG A 1 86 ? 23.267 -4.295 50.701 1.00 38.34 86 ARG A O 1
ATOM 703 N N . PHE A 1 87 ? 21.807 -2.655 50.241 1.00 41.75 87 PHE A N 1
ATOM 704 C CA . PHE A 1 87 ? 21.934 -2.764 48.783 1.00 41.75 87 PHE A CA 1
ATOM 705 C C . PHE A 1 87 ? 22.580 -1.481 48.254 1.00 41.75 87 PHE A C 1
ATOM 707 O O . PHE A 1 87 ? 22.040 -0.389 48.412 1.00 41.75 87 PHE A O 1
ATOM 714 N N . LYS A 1 88 ? 23.789 -1.624 47.699 1.00 38.12 88 LYS A N 1
ATOM 715 C CA . LYS A 1 88 ? 24.457 -0.615 46.870 1.00 38.12 88 LYS A CA 1
ATOM 716 C C . LYS A 1 88 ? 23.954 -0.798 45.439 1.00 38.12 88 LYS A C 1
ATOM 718 O O . LYS A 1 88 ? 23.981 -1.921 44.945 1.00 38.12 88 LYS A O 1
ATOM 723 N N . ILE A 1 89 ? 23.542 0.286 44.795 1.00 49.22 89 ILE A N 1
ATOM 724 C CA . ILE A 1 89 ? 23.292 0.338 43.353 1.00 49.22 89 ILE A CA 1
ATOM 725 C C . ILE A 1 89 ? 24.490 1.070 42.741 1.00 49.22 89 ILE A C 1
ATOM 727 O O . ILE A 1 89 ? 24.820 2.168 43.185 1.00 49.22 89 ILE A O 1
ATOM 731 N N . TYR A 1 90 ? 25.153 0.441 41.774 1.00 40.66 90 TYR A N 1
ATOM 732 C CA . TYR A 1 90 ? 26.086 1.086 40.851 1.00 40.66 90 TYR A CA 1
ATOM 733 C C . TYR A 1 90 ? 25.405 1.077 39.485 1.00 40.66 90 TYR A C 1
ATOM 735 O O . TYR A 1 90 ? 25.002 0.004 39.045 1.00 40.66 90 TYR A O 1
ATOM 743 N N . ASN A 1 91 ? 25.284 2.239 38.849 1.00 41.81 91 ASN A N 1
ATOM 744 C CA . ASN A 1 91 ? 25.019 2.336 37.418 1.00 41.81 91 ASN A CA 1
ATOM 745 C C . ASN A 1 91 ? 26.195 3.095 36.796 1.00 41.81 91 ASN A C 1
ATOM 747 O O . ASN A 1 91 ? 26.491 4.213 37.227 1.00 41.81 91 ASN A O 1
ATOM 751 N N . GLU A 1 92 ? 26.868 2.422 35.862 1.00 41.41 92 GLU A N 1
ATOM 752 C CA . GLU A 1 92 ? 27.664 3.024 34.783 1.00 41.41 92 GLU A CA 1
ATOM 753 C C . GLU A 1 92 ? 26.770 3.826 33.829 1.00 41.41 92 GLU A C 1
ATOM 755 O O . GLU A 1 92 ? 25.577 3.459 33.684 1.00 41.41 92 GLU A O 1
#

Secondary structure (DSSP, 8-state):
-EEEETTTTEEEESSHHHHHHHH----EEP-TT--EE--------GGG------TTS--HHHHHHHHHHHHHHHTTSS--------------